Protein AF-A0A933FMC2-F1 (afdb_monomer_lite)

Secondary structure (DSSP, 8-state):
------------------------------PPP--GGG-EEEEEE-TTSSEEEEEEEEETTTEEEEEEEE---TTSPPB--EEEEEEETTEEEEEEEETTTTEEEEEEEEEETTEEEEEETT--EEEEEE--

pLDDT: mean 81.36, std 20.03, range [37.47, 98.44]

Radius of gyration: 33.2 Å; chains: 1; bounding box: 75×32×106 Å

Foldseek 3Di:
DYDDDDDDDDDDDPPPDDPPPPPPPPPPPPPQDAPCLLAAWKWKADPVGFMKIKGWDDDPSWKIWIWIWTDDDPDDDIWIWTWIWTDDPQWIWIWTAGPVVRDIWIWIWGDDPQWTFTATPVGDTMIMHHDD

Structure (mmCIF, N/CA/C/O backbone):
data_AF-A0A933FMC2-F1
#
_entry.id   AF-A0A933FMC2-F1
#
loop_
_atom_site.group_PDB
_atom_site.id
_atom_site.type_symbol
_atom_site.label_atom_id
_atom_site.label_alt_id
_atom_site.label_comp_id
_atom_site.label_asym_id
_atom_site.label_entity_id
_atom_site.label_seq_id
_atom_site.pdbx_PDB_ins_code
_atom_site.Cartn_x
_atom_site.Cartn_y
_atom_site.Cartn_z
_atom_site.occupancy
_atom_site.B_iso_or_equiv
_atom_site.auth_seq_id
_atom_site.auth_comp_id
_atom_site.auth_asym_id
_atom_site.auth_atom_id
_atom_site.pdbx_PDB_model_num
ATOM 1 N N . MET A 1 1 ? -59.097 15.853 85.497 1.00 37.47 1 MET A N 1
ATOM 2 C CA . MET A 1 1 ? -58.312 14.624 85.752 1.00 37.47 1 MET A CA 1
ATOM 3 C C . MET A 1 1 ? -57.160 14.615 84.749 1.00 37.47 1 MET A C 1
ATOM 5 O O . MET A 1 1 ? -57.473 14.801 83.588 1.00 37.47 1 MET A O 1
ATOM 9 N N . THR A 1 2 ? -55.858 14.478 85.010 1.00 37.88 2 THR A N 1
ATOM 10 C CA . THR A 1 2 ? -54.990 14.416 86.202 1.00 37.88 2 THR A CA 1
ATOM 11 C C . THR A 1 2 ? -53.536 14.438 85.660 1.00 37.88 2 THR A C 1
ATOM 13 O O . THR A 1 2 ? -53.296 13.745 84.681 1.00 37.88 2 THR A O 1
ATOM 16 N N . LYS A 1 3 ? -52.595 15.129 86.338 1.00 40.00 3 LYS A N 1
ATOM 17 C CA . LYS A 1 3 ? -51.108 14.943 86.345 1.00 40.00 3 LYS A CA 1
ATOM 18 C C . LYS A 1 3 ? -50.312 15.264 85.055 1.00 40.00 3 LYS A C 1
ATOM 20 O O . LYS A 1 3 ? -50.609 14.756 83.990 1.00 40.00 3 LYS A O 1
ATOM 25 N N . ALA A 1 4 ? -49.394 16.242 85.080 1.00 43.38 4 ALA A N 1
ATOM 26 C CA . ALA A 1 4 ? -48.035 16.268 85.672 1.00 43.38 4 ALA A CA 1
ATOM 27 C C . ALA A 1 4 ? -46.983 15.523 84.823 1.00 43.38 4 ALA A C 1
ATOM 29 O O . ALA A 1 4 ? -47.187 14.359 84.514 1.00 43.38 4 ALA A O 1
ATOM 30 N N . TYR A 1 5 ? -45.885 16.197 84.452 1.00 46.19 5 TYR A N 1
ATOM 31 C CA . TYR A 1 5 ? -44.490 15.919 84.855 1.00 46.19 5 TYR A CA 1
ATOM 32 C C . TYR A 1 5 ? -43.499 16.652 83.933 1.00 46.19 5 TYR A C 1
ATOM 34 O O . TYR A 1 5 ? -43.551 16.553 82.711 1.00 46.19 5 TYR A O 1
ATOM 42 N N . GLN A 1 6 ? -42.595 17.405 84.560 1.00 45.03 6 GLN A N 1
ATOM 43 C CA . GLN A 1 6 ? -41.361 17.902 83.961 1.00 45.03 6 GLN A CA 1
ATOM 44 C C . GLN A 1 6 ? -40.366 16.747 83.751 1.00 45.03 6 GLN A C 1
ATOM 46 O O . GLN A 1 6 ? -40.356 15.815 84.554 1.00 45.03 6 GLN A O 1
ATOM 51 N N . LEU A 1 7 ? -39.463 16.878 82.771 1.00 45.78 7 LEU A N 1
ATOM 52 C CA . LEU A 1 7 ? -38.007 17.032 82.966 1.00 45.78 7 LEU A CA 1
ATOM 53 C C . LEU A 1 7 ? -37.182 16.504 81.767 1.00 45.78 7 LEU A C 1
ATOM 55 O O . LEU A 1 7 ? -37.564 15.562 81.084 1.00 45.78 7 LEU A O 1
ATOM 59 N N . PHE A 1 8 ? -35.982 17.087 81.675 1.00 42.03 8 PHE A N 1
ATOM 60 C CA . PHE A 1 8 ? -34.714 16.574 81.139 1.00 42.03 8 PHE A CA 1
ATOM 61 C C . PHE A 1 8 ? -34.232 16.996 79.738 1.00 42.03 8 PHE A C 1
ATOM 63 O O . PHE A 1 8 ? -34.682 16.547 78.691 1.00 42.03 8 PHE A O 1
ATOM 70 N N . PHE A 1 9 ? -33.211 17.857 79.821 1.00 44.56 9 PHE A N 1
ATOM 71 C CA . PHE A 1 9 ? -32.051 18.052 78.957 1.00 44.56 9 PHE A CA 1
ATOM 72 C C . PHE A 1 9 ? -31.621 16.833 78.132 1.00 44.56 9 PHE A C 1
ATOM 74 O O . PHE A 1 9 ? -31.543 15.719 78.642 1.00 44.56 9 PHE A O 1
ATOM 81 N N . GLY A 1 10 ? -31.162 17.102 76.910 1.00 37.75 10 GLY A N 1
ATOM 82 C CA . GLY A 1 10 ? -30.391 16.144 76.126 1.00 37.75 10 GLY A CA 1
ATOM 83 C C . GLY A 1 10 ? -30.072 16.662 74.732 1.00 37.75 10 GLY A C 1
ATOM 84 O O . GLY A 1 10 ? -30.702 16.259 73.762 1.00 37.75 10 GLY A O 1
ATOM 85 N N . SER A 1 11 ? -29.097 17.566 74.627 1.00 52.09 11 SER A N 1
ATOM 86 C CA . SER A 1 11 ? -28.467 17.914 73.353 1.00 52.09 11 SER A CA 1
ATOM 87 C C . SER A 1 11 ? -27.828 16.665 72.745 1.00 52.09 11 SER A C 1
ATOM 89 O O . SER A 1 11 ? -26.784 16.222 73.216 1.00 52.09 11 SER A O 1
ATOM 91 N N . ILE A 1 12 ? -28.424 16.108 71.692 1.00 50.03 12 ILE A N 1
ATOM 92 C CA . ILE A 1 12 ? -27.751 15.155 70.806 1.00 50.03 12 ILE A CA 1
ATOM 93 C C . ILE A 1 12 ? -27.871 15.697 69.387 1.00 50.03 12 ILE A C 1
ATOM 95 O O . ILE A 1 12 ? -28.898 15.604 68.719 1.00 50.03 12 ILE A O 1
ATOM 99 N N . LEU A 1 13 ? -26.777 16.327 68.975 1.00 42.78 13 LEU A N 1
ATOM 100 C CA . LEU A 1 13 ? -26.480 16.757 67.623 1.00 42.78 13 LEU A CA 1
ATOM 101 C C . LEU A 1 13 ? -26.389 15.507 66.732 1.00 42.78 13 LEU A C 1
ATOM 103 O O . LEU A 1 13 ? -25.390 14.791 66.761 1.00 42.78 13 LEU A O 1
ATOM 107 N N . VAL A 1 14 ? -27.433 15.221 65.955 1.00 47.56 14 VAL A N 1
ATOM 108 C CA . VAL A 1 14 ? -27.407 14.149 64.952 1.00 47.56 14 VAL A CA 1
ATOM 109 C C . VAL A 1 14 ? -26.787 14.710 63.671 1.00 47.56 14 VAL A C 1
ATOM 111 O O . VAL A 1 14 ? -27.477 15.250 62.811 1.00 47.56 14 VAL A O 1
ATOM 114 N N . ILE A 1 15 ? -25.461 14.608 63.555 1.00 55.66 15 ILE A N 1
ATOM 115 C CA . ILE A 1 15 ? -24.748 14.779 62.282 1.00 55.66 15 ILE A CA 1
ATOM 116 C C . ILE A 1 15 ? -24.977 13.495 61.476 1.00 55.66 15 ILE A C 1
ATOM 118 O O . ILE A 1 15 ? -24.234 12.525 61.595 1.00 55.66 15 ILE A O 1
ATOM 122 N N . LEU A 1 16 ? -26.051 13.465 60.688 1.00 47.44 16 LEU A N 1
ATOM 123 C CA . LEU A 1 16 ? -26.263 12.446 59.661 1.00 47.44 16 LEU A CA 1
ATOM 124 C C . LEU A 1 16 ? -25.551 12.914 58.390 1.00 47.44 16 LEU A C 1
ATOM 126 O O . LEU A 1 16 ? -26.025 13.790 57.669 1.00 47.44 16 LEU A O 1
ATOM 130 N N . CYS A 1 17 ? -24.360 12.356 58.179 1.00 46.34 17 CYS A N 1
ATOM 131 C CA . CYS A 1 17 ? -23.504 12.577 57.025 1.00 46.34 17 CYS A CA 1
ATOM 132 C C . CYS A 1 17 ? -24.280 12.407 55.710 1.00 46.34 17 CYS A C 1
ATOM 134 O O . CYS A 1 17 ? -24.791 11.324 55.416 1.00 46.34 17 CYS A O 1
ATOM 136 N N . LEU A 1 18 ? -24.311 13.469 54.898 1.00 46.75 18 LEU A N 1
ATOM 137 C CA . LEU A 1 18 ? -24.662 13.395 53.485 1.00 46.75 18 LEU A CA 1
ATOM 138 C C . LEU A 1 18 ? -23.688 12.430 52.801 1.00 46.75 18 LEU A C 1
ATOM 140 O O . LEU A 1 18 ? -22.519 12.751 52.597 1.00 46.75 18 LEU A O 1
ATOM 144 N N . SER A 1 19 ? -24.161 11.236 52.463 1.00 48.34 19 SER A N 1
ATOM 145 C CA . SER A 1 19 ? -23.445 10.306 51.597 1.00 48.34 19 SER A CA 1
ATOM 146 C C . SER A 1 19 ? -23.611 10.782 50.156 1.00 48.34 19 SER A C 1
ATOM 148 O O . SER A 1 19 ? -24.475 10.325 49.414 1.00 48.34 19 SER A O 1
ATOM 150 N N . THR A 1 20 ? -22.785 11.745 49.751 1.00 59.56 20 THR A N 1
ATOM 151 C CA . THR A 1 20 ? -22.559 12.024 48.336 1.00 59.56 20 THR A CA 1
ATOM 152 C C . THR A 1 20 ? -21.867 10.807 47.739 1.00 59.56 20 THR A C 1
ATOM 154 O O . THR A 1 20 ? -20.663 10.608 47.886 1.00 59.56 20 THR A O 1
ATOM 157 N N . SER A 1 21 ? -22.645 9.935 47.101 1.00 57.72 21 SER A N 1
ATOM 158 C CA . SER A 1 21 ? -22.093 8.877 46.265 1.00 57.72 21 SER A CA 1
ATOM 159 C C . SER A 1 21 ? -21.191 9.537 45.217 1.00 57.72 21 SER A C 1
ATOM 161 O O . SER A 1 21 ? -21.674 10.405 44.481 1.00 57.72 21 SER A O 1
ATOM 163 N N . PRO A 1 22 ? -19.898 9.189 45.123 1.00 55.53 22 PRO A N 1
ATOM 164 C CA . PRO A 1 22 ? -19.107 9.627 43.993 1.00 55.53 22 PRO A CA 1
ATOM 165 C C . PRO A 1 22 ? -19.696 8.942 42.761 1.00 55.53 22 PRO A C 1
ATOM 167 O O . PRO A 1 22 ? -19.618 7.724 42.613 1.00 55.53 22 PRO A O 1
ATOM 170 N N . LEU A 1 23 ? -20.328 9.728 41.889 1.00 54.81 23 LEU A N 1
ATOM 171 C CA . LEU A 1 23 ? -20.563 9.347 40.503 1.00 54.81 23 LEU A CA 1
ATOM 172 C C . LEU A 1 23 ? -19.184 9.098 39.889 1.00 54.81 23 LEU A C 1
ATOM 174 O O . LEU A 1 23 ? -18.529 10.014 39.395 1.00 54.81 23 LEU A O 1
ATOM 178 N N . SER A 1 24 ? -18.709 7.859 39.983 1.00 55.31 24 SER A N 1
ATOM 179 C CA . SER A 1 24 ? -17.600 7.380 39.180 1.00 55.31 24 SER A CA 1
ATOM 180 C C . SER A 1 24 ? -18.052 7.455 37.728 1.00 55.31 24 SER A C 1
ATOM 182 O O . SER A 1 24 ? -18.706 6.551 37.217 1.00 55.31 24 SER A O 1
ATOM 184 N N . LEU A 1 25 ? -17.717 8.566 37.074 1.00 54.25 25 LEU A N 1
ATOM 185 C CA . LEU A 1 25 ? -17.612 8.656 35.628 1.00 54.25 25 LEU A CA 1
ATOM 186 C C . LEU A 1 25 ? -16.576 7.613 35.206 1.00 54.25 25 LEU A C 1
ATOM 188 O O . LEU A 1 25 ? -15.379 7.888 35.137 1.00 54.25 25 LEU A O 1
ATOM 192 N N . ALA A 1 26 ? -17.036 6.387 34.965 1.00 59.78 26 ALA A N 1
ATOM 193 C CA . ALA A 1 26 ? -16.347 5.475 34.079 1.00 59.78 26 ALA A CA 1
ATOM 194 C C . ALA A 1 26 ? -16.318 6.187 32.725 1.00 59.78 26 ALA A C 1
ATOM 196 O O . ALA A 1 26 ? -17.285 6.164 31.971 1.00 59.78 26 ALA A O 1
ATOM 197 N N . GLN A 1 27 ? -15.247 6.942 32.487 1.00 53.69 27 GLN A N 1
ATOM 198 C CA . GLN A 1 27 ? -14.971 7.544 31.201 1.00 53.69 27 GLN A CA 1
ATOM 199 C C . GLN A 1 27 ? -14.875 6.380 30.223 1.00 53.69 27 GLN A C 1
ATOM 201 O O . GLN A 1 27 ? -13.910 5.615 30.254 1.00 53.69 27 GLN A O 1
ATOM 206 N N . GLU A 1 28 ? -15.928 6.203 29.431 1.00 53.94 28 GLU A N 1
ATOM 207 C CA . GLU A 1 28 ? -16.015 5.230 28.357 1.00 53.94 28 GLU A CA 1
ATOM 208 C C . GLU A 1 28 ? -14.864 5.559 27.403 1.00 53.94 28 GLU A C 1
ATOM 210 O O . GLU A 1 28 ? -14.936 6.477 26.583 1.00 53.94 28 GLU A O 1
ATOM 215 N N . ARG A 1 29 ? -13.709 4.911 27.610 1.00 54.62 29 ARG A N 1
ATOM 216 C CA . ARG A 1 29 ? -12.586 4.973 26.681 1.00 54.62 29 ARG A CA 1
ATOM 217 C C . ARG A 1 29 ? -13.139 4.399 25.390 1.00 54.62 29 ARG A C 1
ATOM 219 O O . ARG A 1 29 ? -13.268 3.183 25.281 1.00 54.62 29 ARG A O 1
ATOM 226 N N . SER A 1 30 ? -13.502 5.280 24.456 1.00 61.50 30 SER A N 1
ATOM 227 C CA . SER A 1 30 ? -13.804 4.901 23.080 1.00 61.50 30 SER A CA 1
ATOM 228 C C . SER A 1 30 ? -12.723 3.924 22.656 1.00 61.50 30 SER A C 1
ATOM 230 O O . SER A 1 30 ? -11.539 4.270 22.724 1.00 61.50 30 SER A O 1
ATOM 232 N N . ALA A 1 31 ? -13.119 2.699 22.309 1.00 69.06 31 ALA A N 1
ATOM 233 C CA . ALA A 1 31 ? -12.184 1.701 21.826 1.00 69.06 31 ALA A CA 1
ATOM 234 C C . ALA A 1 31 ? -11.346 2.350 20.720 1.00 69.06 31 ALA A C 1
ATOM 236 O O . ALA A 1 31 ? -11.890 2.982 19.809 1.00 69.06 31 ALA A O 1
ATOM 237 N N . GLU A 1 32 ? -10.025 2.290 20.857 1.00 72.00 32 GLU A N 1
ATOM 238 C CA . GLU A 1 32 ? -9.151 2.809 19.815 1.00 72.00 32 GLU A CA 1
ATOM 239 C C . GLU A 1 32 ? -9.395 1.999 18.536 1.00 72.00 32 GLU A C 1
ATOM 241 O O . GLU A 1 32 ? -9.556 0.778 18.618 1.00 72.00 32 GLU A O 1
ATOM 246 N N . PRO A 1 33 ? -9.474 2.650 17.364 1.00 81.38 33 PRO A N 1
ATOM 247 C CA . PRO A 1 33 ? -9.764 1.946 16.125 1.00 81.38 33 PRO A CA 1
ATOM 248 C C . PRO A 1 33 ? -8.647 0.945 15.807 1.00 81.38 33 PRO A C 1
ATOM 250 O O . PRO A 1 33 ? -7.471 1.307 15.772 1.00 81.38 33 PRO A O 1
ATOM 253 N N . ASP A 1 34 ? -9.027 -0.311 15.563 1.00 88.44 34 ASP A N 1
ATOM 254 C CA . ASP A 1 34 ? -8.105 -1.370 15.158 1.00 88.44 34 ASP A CA 1
ATOM 255 C C . ASP A 1 34 ? -7.966 -1.409 13.629 1.00 88.44 34 ASP A C 1
ATOM 257 O O . ASP A 1 34 ? -8.900 -1.757 12.902 1.00 88.44 34 ASP A O 1
ATOM 261 N N . TYR A 1 35 ? -6.774 -1.061 13.144 1.00 94.00 35 TYR A N 1
ATOM 262 C CA . TYR A 1 35 ? -6.418 -1.107 11.725 1.00 94.00 35 TYR A CA 1
ATOM 263 C C . TYR A 1 35 ? -5.548 -2.317 11.350 1.00 94.00 35 TYR A C 1
ATOM 265 O O . TYR A 1 35 ? -4.992 -2.374 10.250 1.00 94.00 35 TYR A O 1
ATOM 273 N N . SER A 1 36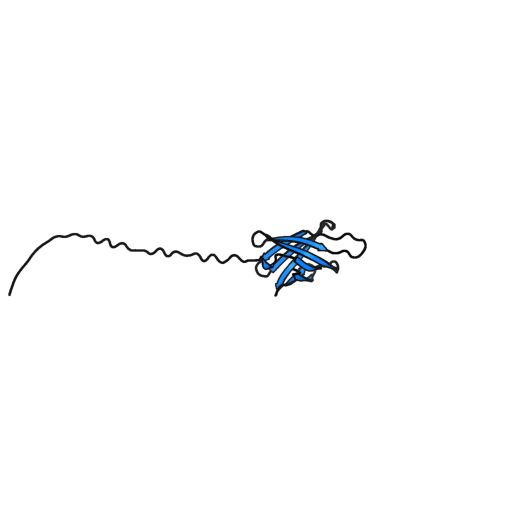 ? -5.455 -3.323 12.227 1.00 92.38 36 SER A N 1
ATOM 274 C CA . SER A 1 36 ? -4.702 -4.562 11.989 1.00 92.38 36 SER A CA 1
ATOM 275 C C . SER A 1 36 ? -5.178 -5.339 10.757 1.00 92.38 36 SER A C 1
ATOM 277 O O . SER A 1 36 ? -4.411 -6.115 10.183 1.00 92.38 36 SER A O 1
ATOM 279 N N . TRP A 1 37 ? -6.399 -5.084 10.273 1.00 93.31 37 TRP A N 1
ATOM 280 C CA . TRP A 1 37 ? -6.918 -5.638 9.020 1.00 93.31 37 TRP A CA 1
ATOM 281 C C . TRP A 1 37 ? -6.050 -5.293 7.800 1.00 93.31 37 TRP A C 1
ATOM 283 O O . TRP A 1 37 ? -6.043 -6.058 6.829 1.00 93.31 37 TRP A O 1
ATOM 293 N N . LEU A 1 38 ? -5.277 -4.202 7.846 1.00 96.00 38 LEU A N 1
ATOM 294 C CA . LEU A 1 38 ? -4.350 -3.833 6.776 1.00 96.00 38 LEU A CA 1
ATOM 295 C C . LEU A 1 38 ? -3.057 -4.668 6.801 1.00 96.00 38 LEU A C 1
ATOM 297 O O . LEU A 1 38 ? -2.395 -4.806 5.771 1.00 96.00 38 LEU A O 1
ATOM 301 N N . ASN A 1 39 ? -2.711 -5.273 7.940 1.00 96.19 39 ASN A N 1
ATOM 302 C CA . ASN A 1 39 ? -1.494 -6.069 8.079 1.00 96.19 39 ASN A CA 1
ATOM 303 C C . ASN A 1 39 ? -1.516 -7.275 7.143 1.00 96.19 39 ASN A C 1
ATOM 305 O O . ASN A 1 39 ? -2.522 -7.984 7.038 1.00 96.19 39 ASN A O 1
ATOM 309 N N . GLY A 1 40 ? -0.378 -7.542 6.505 1.00 96.62 40 GLY A N 1
ATOM 310 C CA . GLY A 1 40 ? -0.183 -8.719 5.664 1.00 96.62 40 GLY A CA 1
ATOM 311 C C . GLY A 1 40 ? 0.236 -8.370 4.246 1.00 96.62 40 GLY A C 1
ATOM 312 O O . GLY A 1 40 ? 0.799 -7.302 3.987 1.00 96.62 40 GLY A O 1
ATOM 313 N N . ARG A 1 41 ? 0.019 -9.314 3.330 1.00 97.69 41 ARG A N 1
ATOM 314 C CA . ARG A 1 41 ? 0.440 -9.184 1.936 1.00 97.69 41 ARG A CA 1
ATOM 315 C C . ARG A 1 41 ? -0.706 -8.742 1.046 1.00 97.69 41 ARG A C 1
ATOM 317 O O . ARG A 1 41 ? -1.825 -9.234 1.160 1.00 97.69 41 ARG A O 1
ATOM 324 N N . TRP A 1 42 ? -0.380 -7.869 0.108 1.00 97.69 42 TRP A N 1
ATOM 325 C CA . TRP A 1 42 ? -1.292 -7.296 -0.865 1.00 97.69 42 TRP A CA 1
ATOM 326 C C . TRP A 1 42 ? -0.674 -7.349 -2.258 1.00 97.69 42 TRP A C 1
ATOM 328 O O . TRP A 1 42 ? 0.544 -7.262 -2.403 1.00 97.69 42 TRP A O 1
ATOM 338 N N . SER A 1 43 ? -1.495 -7.467 -3.296 1.00 96.44 43 SER A N 1
ATOM 339 C CA . SER A 1 43 ? -1.025 -7.470 -4.677 1.00 96.44 43 SER A CA 1
ATOM 340 C C . SER A 1 43 ? -1.990 -6.770 -5.618 1.00 96.44 43 SER A C 1
ATOM 342 O O . SER A 1 43 ? -3.197 -6.771 -5.397 1.00 96.44 43 SER A O 1
ATOM 344 N N . GLY A 1 44 ? -1.450 -6.160 -6.668 1.00 95.06 44 GLY A N 1
ATOM 345 C CA . GLY A 1 44 ? -2.230 -5.501 -7.708 1.00 95.06 44 GLY A CA 1
ATOM 346 C C . GLY A 1 44 ? -1.344 -4.758 -8.706 1.00 95.06 44 GLY A C 1
ATOM 347 O O . GLY A 1 44 ? -0.121 -4.704 -8.529 1.00 95.06 44 GLY A O 1
ATOM 348 N N . PRO A 1 45 ? -1.938 -4.186 -9.760 1.00 93.56 45 PRO A N 1
ATOM 349 C CA . PRO A 1 45 ? -1.189 -3.507 -10.804 1.00 93.56 45 PRO A CA 1
ATOM 350 C C . PRO A 1 45 ? -0.699 -2.129 -10.345 1.00 93.56 45 PRO A C 1
ATOM 352 O O . PRO A 1 45 ? -1.364 -1.429 -9.576 1.00 93.56 45 PRO A O 1
ATOM 355 N N . VAL A 1 46 ? 0.457 -1.712 -10.858 1.00 90.62 46 VAL A N 1
ATOM 356 C CA . VAL A 1 46 ? 1.020 -0.364 -10.668 1.00 90.62 46 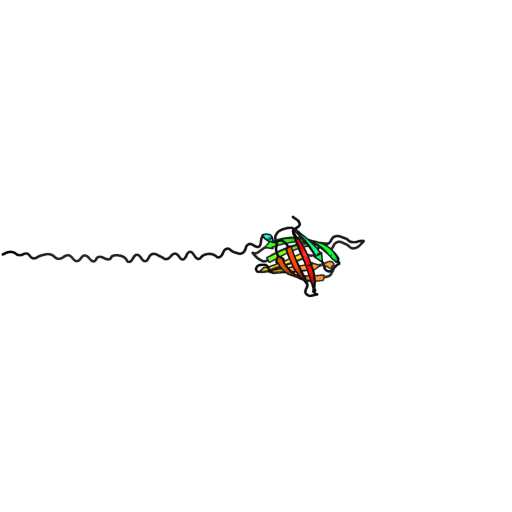VAL A CA 1
ATOM 357 C C . VAL A 1 46 ? 1.135 0.377 -12.010 1.00 90.62 46 VAL A C 1
ATOM 359 O O . VAL A 1 46 ? 1.102 -0.272 -13.056 1.00 90.62 46 VAL A O 1
ATOM 362 N N . PRO A 1 47 ? 1.329 1.715 -12.037 1.00 86.50 47 PRO A N 1
ATOM 363 C CA . PRO A 1 47 ? 1.379 2.494 -13.281 1.00 86.50 47 PRO A CA 1
ATOM 364 C C . PRO A 1 47 ? 2.400 2.019 -14.326 1.00 86.50 47 PRO A C 1
ATOM 366 O O . PRO A 1 47 ? 2.238 2.299 -15.507 1.00 86.50 47 PRO A O 1
ATOM 369 N N . ALA A 1 48 ? 3.449 1.306 -13.907 1.00 78.00 48 ALA A N 1
ATOM 370 C CA . ALA A 1 48 ? 4.445 0.726 -14.809 1.00 78.00 48 ALA A CA 1
ATOM 371 C C . ALA A 1 48 ? 3.928 -0.489 -15.614 1.00 78.00 48 ALA A C 1
ATOM 373 O O . ALA A 1 48 ? 4.643 -0.988 -16.477 1.00 78.00 48 ALA A O 1
ATOM 374 N N . GLY A 1 49 ? 2.705 -0.965 -15.350 1.00 72.69 49 GLY A N 1
ATOM 375 C CA . GLY A 1 49 ? 2.064 -2.076 -16.062 1.00 72.69 49 GLY A CA 1
ATOM 376 C C . GLY A 1 49 ? 2.368 -3.469 -15.501 1.00 72.69 49 GLY A C 1
ATOM 377 O O . GLY A 1 49 ? 1.808 -4.450 -15.986 1.00 72.69 49 GLY A O 1
ATOM 378 N N . ASP A 1 50 ? 3.217 -3.564 -14.477 1.00 85.50 50 ASP A N 1
ATOM 379 C CA . ASP A 1 50 ? 3.507 -4.804 -13.755 1.00 85.50 50 ASP A CA 1
ATOM 380 C C . ASP A 1 50 ? 2.665 -4.920 -12.471 1.00 85.50 50 ASP A C 1
ATOM 382 O O . ASP A 1 50 ? 2.120 -3.935 -11.964 1.00 85.50 50 ASP A O 1
ATOM 386 N N . ASN A 1 51 ? 2.576 -6.136 -11.924 1.00 90.75 51 ASN A N 1
ATOM 387 C CA . ASN A 1 51 ? 1.985 -6.375 -10.608 1.00 90.75 51 ASN A CA 1
ATOM 388 C C . ASN A 1 51 ? 3.037 -6.210 -9.509 1.00 90.75 51 ASN A C 1
ATOM 390 O O . ASN A 1 51 ? 4.137 -6.763 -9.594 1.00 90.75 51 ASN A O 1
ATOM 394 N N . ILE A 1 52 ? 2.665 -5.494 -8.450 1.00 93.19 52 ILE A N 1
ATOM 395 C CA . ILE A 1 52 ? 3.428 -5.437 -7.206 1.00 93.19 52 ILE A CA 1
ATOM 396 C C . ILE A 1 52 ? 2.902 -6.490 -6.232 1.00 93.19 52 ILE A C 1
ATOM 398 O O . ILE A 1 52 ? 1.701 -6.763 -6.180 1.00 93.19 52 ILE A O 1
ATOM 402 N N . GLN A 1 53 ? 3.795 -7.061 -5.435 1.00 95.38 53 GLN A N 1
ATOM 403 C CA . GLN A 1 53 ? 3.456 -7.674 -4.157 1.00 95.38 53 GLN A CA 1
ATOM 404 C C . GLN A 1 53 ? 4.008 -6.785 -3.054 1.00 95.38 53 GLN A C 1
ATOM 406 O O . GLN A 1 53 ? 5.176 -6.413 -3.091 1.00 95.38 53 GLN A O 1
ATOM 411 N N . MET A 1 54 ? 3.181 -6.422 -2.085 1.00 96.25 54 MET A N 1
ATOM 412 C CA . MET A 1 54 ? 3.582 -5.573 -0.974 1.00 96.25 54 MET A CA 1
ATOM 413 C C . MET A 1 54 ? 3.211 -6.197 0.358 1.00 96.25 54 MET A C 1
ATOM 415 O O . MET A 1 54 ? 2.140 -6.776 0.500 1.00 96.25 54 MET A O 1
ATOM 419 N N . ARG A 1 55 ? 4.092 -6.060 1.344 1.00 97.69 55 ARG A N 1
ATOM 420 C CA . ARG A 1 55 ? 3.812 -6.379 2.742 1.00 97.69 55 ARG A CA 1
ATOM 421 C C . ARG A 1 55 ? 3.619 -5.074 3.498 1.00 97.69 55 ARG A C 1
ATOM 423 O O . ARG A 1 55 ? 4.514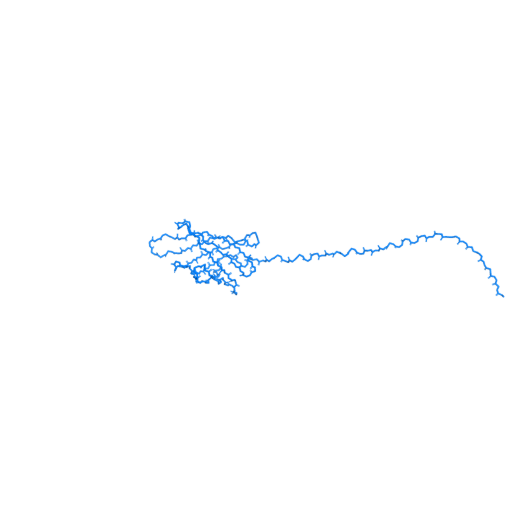 -4.233 3.459 1.00 97.69 55 ARG A O 1
ATOM 430 N N . LEU A 1 56 ? 2.472 -4.927 4.155 1.00 97.94 56 LEU A N 1
ATOM 431 C CA . LEU A 1 56 ? 2.107 -3.746 4.935 1.00 97.94 56 LEU A CA 1
ATOM 432 C C . LEU A 1 56 ? 2.019 -4.085 6.422 1.00 97.94 56 LEU A C 1
ATOM 434 O O .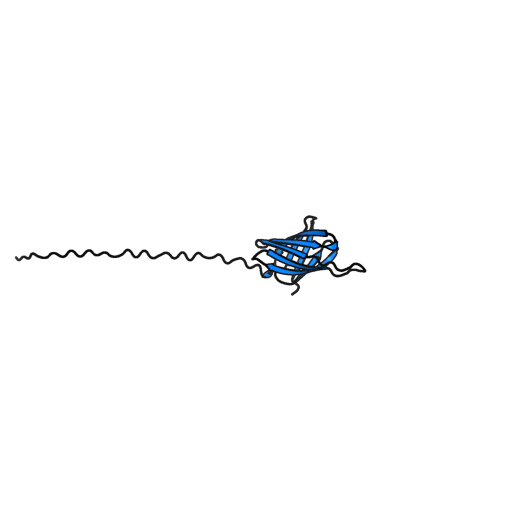 LEU A 1 56 ? 1.609 -5.191 6.793 1.00 97.94 56 LEU A O 1
ATOM 438 N N . GLU A 1 57 ? 2.384 -3.109 7.247 1.00 97.56 57 GLU A N 1
ATOM 439 C CA . GLU A 1 57 ? 2.330 -3.178 8.698 1.00 97.56 57 GLU A CA 1
ATOM 440 C C . GLU A 1 57 ? 1.820 -1.869 9.324 1.00 97.56 57 GLU A C 1
ATOM 442 O O . GLU A 1 57 ? 2.307 -0.771 9.057 1.00 97.56 57 GLU A O 1
ATOM 447 N N . VAL A 1 58 ? 0.831 -2.094 10.179 1.00 96.38 58 VAL A N 1
ATOM 448 C CA . VAL A 1 58 ? 0.193 -1.343 11.258 1.00 96.38 58 VAL A CA 1
ATOM 449 C C . VAL A 1 58 ? 1.080 -0.799 12.376 1.00 96.38 58 VAL A C 1
ATOM 451 O O . VAL A 1 58 ? 1.076 -1.423 13.434 1.00 96.38 58 VAL A O 1
ATOM 454 N N . SER A 1 59 ? 1.836 0.290 12.228 1.00 89.38 59 SER A N 1
ATOM 455 C CA . SER A 1 59 ? 2.595 0.871 13.354 1.00 89.38 59 SER A CA 1
ATOM 456 C C . SER A 1 59 ? 1.891 2.083 13.966 1.00 89.38 59 SER A C 1
ATOM 458 O O . SER A 1 59 ? 1.097 2.748 13.309 1.00 89.38 59 SER A O 1
ATOM 460 N N . ASN A 1 60 ? 2.175 2.392 15.237 1.00 83.75 60 ASN A N 1
ATOM 461 C CA . ASN A 1 60 ? 1.703 3.614 15.911 1.00 83.75 60 ASN A CA 1
ATOM 462 C C . ASN A 1 60 ? 0.210 3.923 15.678 1.00 83.75 60 ASN A C 1
ATOM 464 O O . ASN A 1 60 ? -0.172 5.056 15.404 1.00 83.75 60 ASN A O 1
ATOM 468 N N . LYS A 1 61 ? -0.636 2.891 15.797 1.00 83.19 61 LYS A N 1
ATOM 469 C CA . LYS A 1 61 ? -2.095 2.896 15.578 1.00 83.19 61 LYS A CA 1
ATOM 470 C C . LYS A 1 61 ? -2.523 3.133 14.130 1.00 83.19 61 LYS A C 1
ATOM 472 O O . LYS A 1 61 ? -3.312 2.343 13.638 1.00 83.19 61 LYS A O 1
ATOM 477 N N . ASN A 1 62 ? -2.038 4.165 13.445 1.00 93.88 62 ASN A N 1
ATOM 478 C CA . ASN A 1 62 ? -2.517 4.546 12.111 1.00 93.88 62 ASN A CA 1
ATOM 479 C C . ASN A 1 62 ? -1.411 4.795 11.076 1.00 93.88 62 ASN A C 1
ATOM 481 O O . ASN A 1 62 ? -1.728 5.202 9.958 1.00 93.88 62 ASN A O 1
ATOM 485 N N . GLU A 1 63 ? -0.145 4.577 11.423 1.00 96.69 63 GLU A N 1
ATOM 486 C CA . GLU A 1 63 ? 0.982 4.727 10.505 1.00 96.69 63 GLU A CA 1
ATOM 487 C C . GLU A 1 63 ? 1.262 3.412 9.789 1.00 96.69 63 GLU A C 1
ATOM 489 O O . GLU A 1 63 ? 1.294 2.343 10.391 1.00 96.69 63 GLU A O 1
ATOM 494 N N . ILE A 1 64 ? 1.504 3.487 8.487 1.00 97.81 64 ILE A N 1
ATOM 495 C CA . ILE A 1 64 ? 1.792 2.308 7.679 1.00 97.81 64 ILE A CA 1
ATOM 496 C C . ILE A 1 64 ? 3.268 2.306 7.344 1.00 97.81 64 ILE A C 1
ATOM 498 O O . ILE A 1 64 ? 3.803 3.297 6.843 1.00 97.81 64 ILE A O 1
ATOM 502 N N . THR A 1 65 ? 3.895 1.154 7.522 1.00 97.81 65 THR A N 1
ATOM 503 C CA . THR A 1 65 ? 5.195 0.847 6.932 1.00 97.81 65 THR A CA 1
ATOM 504 C C . THR A 1 65 ? 5.082 -0.398 6.065 1.00 97.81 65 THR A C 1
ATOM 506 O O . THR A 1 65 ? 4.164 -1.206 6.211 1.00 97.81 65 THR A O 1
ATOM 509 N N . GLY A 1 66 ? 5.980 -0.550 5.100 1.00 97.00 66 GLY A N 1
ATOM 510 C CA . GLY A 1 66 ? 5.938 -1.707 4.227 1.00 97.00 66 GLY A CA 1
ATOM 511 C C . GLY A 1 66 ? 7.047 -1.758 3.196 1.00 97.00 66 GLY A C 1
ATOM 512 O O . GLY A 1 66 ? 7.843 -0.832 3.023 1.00 97.00 66 GLY A O 1
ATOM 513 N N . GLN A 1 67 ? 7.076 -2.878 2.486 1.00 96.62 67 GLN A N 1
ATOM 514 C CA . GLN A 1 67 ? 8.000 -3.126 1.386 1.00 96.62 67 GLN A CA 1
ATOM 515 C C . GLN A 1 67 ? 7.240 -3.729 0.216 1.00 96.62 67 GLN A C 1
ATOM 517 O O . GLN A 1 67 ? 6.358 -4.566 0.409 1.00 96.62 67 GLN A O 1
ATOM 522 N N . GLY A 1 68 ? 7.592 -3.298 -0.991 1.00 94.19 68 GLY A N 1
ATOM 523 C CA . GLY A 1 68 ? 7.068 -3.843 -2.230 1.00 94.19 68 GLY A CA 1
ATOM 524 C C . GLY A 1 68 ? 8.126 -4.587 -3.034 1.00 94.19 68 GLY A C 1
ATOM 525 O O . GLY A 1 68 ? 9.318 -4.301 -2.946 1.00 94.19 68 GLY A O 1
ATOM 526 N N . GLU A 1 69 ? 7.669 -5.494 -3.882 1.00 92.12 69 GLU A N 1
ATOM 527 C CA . GLU A 1 69 ? 8.454 -6.159 -4.908 1.00 92.12 69 GLU A CA 1
ATOM 528 C C . GLU A 1 69 ? 7.648 -6.195 -6.205 1.00 92.12 69 GLU A C 1
ATOM 530 O O . GLU A 1 69 ? 6.513 -6.670 -6.242 1.00 92.12 69 GLU A O 1
ATOM 535 N N . ILE A 1 70 ? 8.235 -5.664 -7.274 1.00 89.12 70 ILE A N 1
ATOM 536 C CA . ILE A 1 70 ? 7.684 -5.751 -8.623 1.00 89.12 70 ILE A CA 1
ATOM 537 C C . ILE A 1 70 ? 8.507 -6.781 -9.384 1.00 89.12 70 ILE A C 1
ATOM 539 O O . ILE A 1 70 ? 9.724 -6.624 -9.554 1.00 89.12 70 ILE A O 1
ATOM 543 N N . GLY A 1 71 ? 7.825 -7.843 -9.815 1.00 73.94 71 GLY A N 1
ATOM 544 C CA . GLY A 1 71 ? 8.408 -8.920 -10.605 1.00 73.94 71 GLY A CA 1
ATOM 545 C C . GLY A 1 71 ? 8.981 -8.423 -11.936 1.00 73.94 71 GLY A C 1
ATOM 546 O O . GLY A 1 71 ? 8.601 -7.384 -12.465 1.00 73.94 71 GLY A O 1
ATOM 547 N N . ARG A 1 72 ? 9.937 -9.172 -12.484 1.00 70.31 72 ARG A N 1
ATOM 548 C CA . ARG A 1 72 ? 10.675 -8.809 -13.699 1.00 70.31 72 ARG 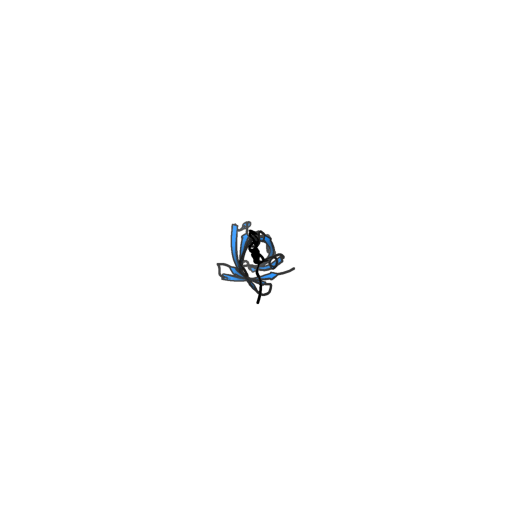A CA 1
ATOM 549 C C . ARG A 1 72 ? 9.856 -9.088 -14.967 1.00 70.31 72 ARG A C 1
ATOM 551 O O . ARG A 1 72 ? 9.444 -10.225 -15.175 1.00 70.31 72 ARG A O 1
ATOM 558 N N . ARG A 1 73 ? 9.788 -8.130 -15.900 1.00 55.03 73 ARG A N 1
ATOM 559 C CA . ARG A 1 73 ? 9.652 -8.413 -17.344 1.00 55.03 73 ARG A CA 1
ATOM 560 C C . ARG A 1 73 ? 10.988 -8.144 -18.054 1.00 55.03 73 ARG A C 1
ATOM 562 O O . ARG A 1 73 ? 11.482 -7.021 -18.080 1.00 55.03 73 ARG A O 1
ATOM 569 N N . GLY A 1 74 ? 11.606 -9.178 -18.632 1.00 57.84 74 GLY A N 1
ATOM 570 C CA . GLY A 1 74 ? 12.807 -9.041 -19.476 1.00 57.84 74 GLY A CA 1
ATOM 571 C C . GLY A 1 74 ? 14.132 -8.841 -18.720 1.00 57.84 74 GLY A C 1
ATOM 572 O O . GLY A 1 74 ? 14.379 -9.508 -17.724 1.00 57.84 74 GLY A O 1
ATOM 573 N N . LYS A 1 75 ? 15.031 -7.974 -19.225 1.00 48.94 75 LYS A N 1
ATOM 574 C CA . LYS A 1 75 ? 16.410 -7.788 -18.708 1.00 48.94 75 LYS A CA 1
ATOM 575 C C . LYS A 1 75 ? 16.554 -6.755 -17.576 1.00 48.94 75 LYS A C 1
ATOM 577 O O . LYS A 1 75 ? 17.615 -6.712 -16.955 1.00 48.94 75 LYS A O 1
ATOM 582 N N . LEU A 1 76 ? 15.525 -5.977 -17.248 1.00 57.41 76 LEU A N 1
ATOM 583 C CA . LEU A 1 76 ? 15.592 -4.964 -16.184 1.00 57.41 76 LEU A CA 1
ATOM 584 C C . LEU A 1 76 ? 15.623 -5.608 -14.794 1.00 57.41 76 LEU A C 1
ATOM 586 O O . LEU A 1 76 ? 15.160 -6.728 -14.624 1.00 57.41 76 LEU A O 1
ATOM 590 N N . ALA A 1 77 ? 16.207 -4.950 -13.799 1.00 61.81 77 ALA A N 1
ATOM 591 C CA . ALA A 1 77 ? 16.253 -5.492 -12.444 1.00 61.81 77 ALA A CA 1
ATOM 592 C C . ALA A 1 77 ? 14.956 -5.175 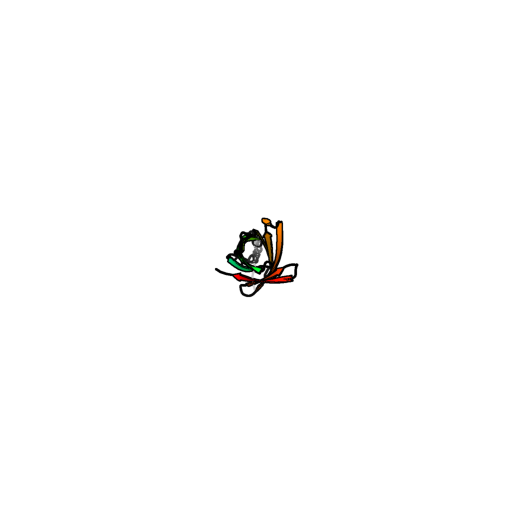-11.680 1.00 61.81 77 ALA A C 1
ATOM 594 O O . ALA A 1 77 ? 14.409 -4.085 -11.839 1.00 61.81 77 ALA A O 1
ATOM 595 N N . ALA A 1 78 ? 14.498 -6.116 -10.845 1.00 76.56 78 ALA A N 1
ATOM 596 C CA . ALA A 1 78 ? 13.291 -5.971 -10.030 1.00 76.56 78 ALA A CA 1
ATOM 597 C C . ALA A 1 78 ? 13.307 -4.659 -9.227 1.00 76.56 78 ALA A C 1
ATOM 599 O O . ALA A 1 78 ? 14.349 -4.258 -8.692 1.00 76.56 78 ALA A O 1
ATOM 600 N N . ALA A 1 79 ? 12.156 -3.990 -9.158 1.00 86.12 79 ALA A N 1
ATOM 601 C CA . ALA A 1 79 ? 11.984 -2.795 -8.346 1.00 86.12 79 ALA A CA 1
ATOM 602 C C . ALA A 1 79 ? 11.488 -3.193 -6.955 1.00 86.12 79 ALA A C 1
ATOM 604 O O . ALA A 1 79 ? 10.579 -4.011 -6.821 1.00 86.12 79 ALA A O 1
ATOM 605 N N . ARG A 1 80 ? 12.094 -2.604 -5.922 1.00 91.69 80 ARG A N 1
ATOM 606 C CA . ARG A 1 80 ? 11.767 -2.871 -4.519 1.00 91.69 80 ARG A CA 1
ATOM 607 C C . ARG A 1 80 ? 11.444 -1.565 -3.799 1.00 91.69 80 ARG A C 1
ATOM 609 O O . ARG A 1 80 ? 12.342 -0.995 -3.178 1.00 91.69 80 ARG A O 1
ATOM 616 N N . PRO A 1 81 ? 10.240 -1.002 -3.992 1.00 93.62 81 PRO A N 1
ATOM 617 C CA . PRO A 1 81 ? 9.890 0.257 -3.362 1.00 93.62 81 PRO A CA 1
ATOM 618 C C . PRO A 1 81 ? 9.704 0.102 -1.851 1.00 93.62 81 PRO A C 1
ATOM 620 O O . PRO A 1 81 ? 9.160 -0.897 -1.376 1.00 93.62 81 PRO A O 1
ATOM 623 N N . THR A 1 82 ? 10.095 1.132 -1.107 1.00 97.00 82 THR A N 1
ATOM 624 C CA . THR A 1 82 ? 9.694 1.289 0.297 1.00 97.00 82 THR A CA 1
ATOM 625 C C . THR A 1 82 ? 8.304 1.907 0.339 1.00 97.00 82 THR A C 1
ATOM 627 O O . THR A 1 82 ? 7.993 2.769 -0.487 1.00 97.00 82 THR A O 1
ATOM 630 N N . ILE A 1 83 ? 7.472 1.472 1.282 1.00 97.88 83 ILE A N 1
ATOM 631 C CA . ILE A 1 83 ? 6.093 1.936 1.415 1.00 97.88 83 ILE A CA 1
ATOM 632 C C . ILE A 1 83 ? 5.916 2.576 2.785 1.00 97.88 83 ILE A C 1
ATOM 634 O O . ILE A 1 83 ? 6.265 1.983 3.805 1.00 97.88 83 ILE A O 1
ATOM 638 N N . THR A 1 84 ? 5.362 3.779 2.800 1.00 98.25 84 THR A N 1
ATOM 639 C CA . THR A 1 84 ? 4.890 4.450 4.012 1.00 98.25 84 THR A CA 1
ATOM 640 C C . THR A 1 84 ? 3.454 4.905 3.816 1.00 98.25 84 THR A C 1
ATOM 642 O O . THR A 1 84 ? 2.954 4.933 2.688 1.00 98.25 84 THR A O 1
ATOM 645 N N . GLY A 1 85 ? 2.758 5.258 4.888 1.00 97.88 85 GLY A N 1
ATOM 646 C CA . GLY A 1 85 ? 1.382 5.701 4.752 1.00 97.88 85 GLY A CA 1
ATOM 647 C C . GLY A 1 85 ? 0.697 6.054 6.053 1.00 97.88 85 GLY A C 1
ATOM 648 O O . GLY A 1 85 ? 1.300 6.025 7.123 1.00 97.88 85 GLY A O 1
ATOM 649 N N . SER A 1 86 ? -0.585 6.370 5.933 1.00 97.50 86 SER A N 1
ATOM 650 C CA . SER A 1 86 ? -1.463 6.642 7.063 1.00 97.50 86 SER A CA 1
ATOM 651 C C . SER A 1 86 ? -2.888 6.160 6.803 1.00 97.50 86 SER A C 1
ATOM 653 O O . SER A 1 86 ? -3.302 5.998 5.650 1.00 97.50 86 SER A O 1
ATOM 655 N N . ILE A 1 87 ? -3.635 5.938 7.885 1.00 97.12 87 ILE A N 1
ATOM 656 C CA . ILE A 1 87 ? -5.020 5.455 7.863 1.00 97.12 87 ILE A CA 1
ATOM 657 C C . ILE A 1 87 ? -5.925 6.426 8.615 1.00 97.12 87 ILE A C 1
ATOM 659 O O . ILE A 1 87 ? -5.563 6.973 9.660 1.00 97.12 87 ILE A O 1
ATOM 663 N N . THR A 1 88 ? -7.125 6.650 8.091 1.00 95.06 88 THR A N 1
ATOM 664 C CA . THR A 1 88 ? -8.197 7.383 8.771 1.00 95.06 88 THR A CA 1
ATOM 665 C C . THR A 1 88 ? -9.539 6.773 8.371 1.00 95.06 88 THR A C 1
ATOM 667 O O . THR A 1 88 ? -10.023 6.982 7.258 1.00 95.06 88 THR A O 1
ATOM 670 N N . GLY A 1 89 ? -10.138 5.979 9.265 1.00 93.25 89 GLY A N 1
ATOM 671 C CA . GLY A 1 89 ? -11.325 5.188 8.941 1.00 93.25 89 GLY A CA 1
ATOM 672 C C . GLY A 1 89 ? -11.030 4.202 7.807 1.00 93.25 89 GLY A C 1
ATOM 673 O O . GLY A 1 89 ? -10.079 3.429 7.890 1.00 93.25 89 GLY A O 1
ATOM 674 N N . ASN A 1 90 ? -11.809 4.269 6.726 1.00 95.56 90 ASN A N 1
ATOM 675 C CA . ASN A 1 90 ? -11.596 3.436 5.536 1.00 95.56 90 ASN A CA 1
ATOM 676 C C . ASN A 1 90 ? -10.624 4.060 4.523 1.00 95.56 90 ASN A C 1
ATOM 678 O O . ASN A 1 90 ? -10.293 3.418 3.528 1.00 95.56 90 ASN A O 1
ATOM 682 N N . GLN A 1 91 ? -10.178 5.301 4.737 1.00 97.50 91 GLN A N 1
ATOM 683 C CA . GLN A 1 91 ? -9.225 5.954 3.846 1.00 97.50 91 GLN A CA 1
ATOM 684 C C . GLN A 1 91 ? -7.797 5.572 4.219 1.00 97.50 91 GLN A C 1
ATOM 686 O O . GLN A 1 91 ? -7.388 5.671 5.376 1.00 97.50 91 GLN A O 1
ATOM 691 N N . VAL A 1 92 ? -7.028 5.173 3.213 1.00 98.12 92 VAL A N 1
ATOM 692 C CA . VAL A 1 92 ? -5.631 4.768 3.343 1.00 98.12 92 VAL A CA 1
ATOM 693 C C . VAL A 1 92 ? -4.801 5.566 2.348 1.00 98.12 92 VAL A C 1
ATOM 695 O O . VAL A 1 92 ? -5.060 5.539 1.147 1.00 98.12 92 VAL A O 1
ATOM 698 N N . THR A 1 93 ? -3.778 6.266 2.825 1.00 98.19 93 THR A N 1
ATOM 699 C CA . THR A 1 93 ? -2.788 6.908 1.954 1.00 98.19 93 THR A CA 1
ATOM 700 C C . THR A 1 93 ? -1.531 6.061 1.936 1.00 98.19 93 THR A C 1
ATOM 702 O O . THR A 1 93 ? -0.961 5.811 2.991 1.00 98.19 93 THR A O 1
ATOM 705 N N . LEU A 1 94 ? -1.069 5.660 0.751 1.00 98.12 94 LEU A N 1
ATOM 706 C CA . LEU A 1 94 ? 0.200 4.951 0.572 1.00 98.12 94 LEU A CA 1
ATOM 707 C C . LEU A 1 94 ? 1.159 5.794 -0.264 1.00 98.12 94 LEU A C 1
ATOM 709 O O . LEU A 1 94 ? 0.793 6.335 -1.305 1.00 98.12 94 LEU A O 1
ATOM 713 N N . GLN A 1 95 ? 2.413 5.869 0.155 1.00 97.69 95 GLN A N 1
ATOM 714 C CA . GLN A 1 95 ? 3.511 6.459 -0.593 1.00 97.69 95 GLN A CA 1
ATOM 715 C C . GLN A 1 95 ? 4.517 5.364 -0.917 1.00 97.69 95 GLN A C 1
ATOM 717 O O . GLN A 1 95 ? 5.128 4.786 -0.026 1.00 97.69 95 GLN A O 1
ATOM 722 N N . MET A 1 96 ? 4.684 5.078 -2.205 1.00 95.62 96 MET A N 1
ATOM 723 C CA . MET A 1 96 ? 5.664 4.115 -2.697 1.00 95.62 96 MET A CA 1
ATOM 724 C C . MET A 1 96 ? 6.877 4.863 -3.235 1.00 95.62 96 MET A C 1
ATOM 726 O O . MET A 1 96 ? 6.760 5.585 -4.229 1.00 95.62 96 MET A O 1
ATOM 730 N N . TYR A 1 97 ? 8.031 4.687 -2.597 1.00 95.19 97 TYR A N 1
ATOM 731 C CA . TYR A 1 97 ? 9.287 5.304 -3.008 1.00 95.19 97 TYR A CA 1
ATOM 732 C C . TYR A 1 97 ? 10.181 4.316 -3.757 1.00 95.19 97 TYR A C 1
ATOM 734 O O . TYR A 1 97 ? 10.611 3.298 -3.216 1.00 95.19 97 TYR A O 1
ATOM 742 N N . PHE A 1 98 ? 10.503 4.646 -5.004 1.00 90.56 98 PHE A N 1
ATOM 743 C CA . PHE A 1 98 ? 11.373 3.874 -5.881 1.00 90.56 98 PHE A CA 1
ATOM 744 C C . PHE A 1 98 ? 12.782 4.461 -5.859 1.00 90.56 98 PHE A C 1
ATOM 746 O O . PHE A 1 98 ? 13.090 5.365 -6.633 1.00 90.56 98 PHE A O 1
ATOM 753 N N . SER A 1 99 ? 13.659 3.920 -5.012 1.00 88.50 99 SER A N 1
ATOM 754 C CA . SER A 1 99 ? 15.012 4.455 -4.784 1.00 88.50 99 SER A CA 1
ATOM 755 C C . SER A 1 99 ? 15.840 4.643 -6.059 1.00 88.50 99 SER A C 1
ATOM 757 O O . SER A 1 99 ? 16.478 5.676 -6.232 1.00 88.50 99 SER A O 1
ATOM 759 N N . ARG A 1 100 ? 15.790 3.687 -6.995 1.00 85.56 100 ARG A N 1
ATOM 760 C CA . ARG A 1 100 ? 16.534 3.768 -8.266 1.00 85.56 100 ARG A CA 1
ATOM 761 C C . ARG A 1 100 ? 16.047 4.876 -9.194 1.00 85.56 100 ARG A C 1
ATOM 763 O O . ARG A 1 100 ? 16.856 5.459 -9.902 1.00 85.56 100 ARG A O 1
ATOM 770 N N . ALA A 1 101 ? 14.742 5.131 -9.203 1.00 86.38 101 ALA A N 1
ATOM 771 C CA . ALA A 1 101 ? 14.136 6.193 -10.001 1.00 86.38 101 ALA A CA 1
ATOM 772 C C . ALA A 1 101 ? 14.063 7.526 -9.237 1.00 86.38 101 ALA A C 1
ATOM 774 O O . ALA A 1 101 ? 13.655 8.526 -9.815 1.00 86.38 101 ALA A O 1
ATOM 775 N N . GLN A 1 102 ? 14.411 7.526 -7.942 1.00 90.69 102 GLN A N 1
ATOM 776 C CA . GLN A 1 102 ? 14.230 8.642 -7.008 1.00 90.69 102 GLN A CA 1
ATOM 777 C C . GLN A 1 102 ? 12.821 9.251 -7.086 1.00 90.69 102 GLN A C 1
ATOM 779 O O . GLN A 1 102 ? 12.631 10.461 -7.004 1.00 90.69 102 GLN A O 1
ATOM 784 N N . GLN A 1 103 ? 11.816 8.393 -7.268 1.00 90.94 103 GLN A N 1
ATOM 785 C CA . GLN A 1 103 ? 10.440 8.807 -7.510 1.00 90.94 103 GLN A CA 1
ATOM 786 C C . GLN A 1 103 ? 9.520 8.271 -6.420 1.00 90.94 103 GLN A C 1
ATOM 788 O O . GLN A 1 103 ? 9.561 7.087 -6.087 1.00 90.94 103 GLN A O 1
ATOM 793 N N . THR A 1 104 ? 8.622 9.127 -5.937 1.00 94.50 104 THR A N 1
ATOM 794 C CA . THR A 1 104 ? 7.519 8.733 -5.058 1.00 94.50 104 THR A CA 1
ATOM 795 C C . THR A 1 104 ? 6.208 8.721 -5.831 1.00 94.50 104 THR A C 1
ATOM 797 O O . THR A 1 104 ? 5.883 9.669 -6.546 1.00 94.50 104 THR A O 1
ATOM 800 N N . THR A 1 105 ? 5.431 7.655 -5.665 1.00 94.31 105 THR A N 1
ATOM 801 C CA . THR A 1 105 ? 4.047 7.574 -6.142 1.00 94.31 105 THR A CA 1
ATOM 802 C C . THR A 1 105 ? 3.113 7.529 -4.944 1.00 94.31 105 THR A C 1
ATOM 804 O O . THR A 1 105 ? 3.236 6.647 -4.098 1.00 94.31 105 THR A O 1
ATOM 807 N N . THR A 1 106 ? 2.178 8.474 -4.871 1.00 97.00 106 THR A N 1
ATOM 808 C CA . THR A 1 106 ? 1.146 8.507 -3.829 1.00 97.00 106 THR A CA 1
ATOM 809 C C . THR A 1 106 ? -0.138 7.879 -4.347 1.00 97.00 106 THR A C 1
ATOM 811 O O . THR A 1 106 ? -0.630 8.282 -5.404 1.00 97.00 106 THR A O 1
ATOM 814 N N . TYR A 1 107 ? -0.687 6.950 -3.576 1.00 97.75 107 TYR A N 1
ATOM 815 C CA . TYR A 1 107 ? -1.992 6.340 -3.765 1.00 97.75 107 TYR A CA 1
ATOM 816 C C . TYR A 1 107 ? -2.928 6.822 -2.663 1.00 97.75 107 TYR A C 1
ATOM 818 O O . TYR A 1 107 ? -2.575 6.798 -1.484 1.00 97.75 107 TYR A O 1
ATOM 826 N N . LEU A 1 108 ? -4.117 7.250 -3.064 1.00 98.25 108 LEU A N 1
ATOM 827 C CA . LEU A 1 108 ? -5.247 7.496 -2.183 1.00 98.25 108 LEU A CA 1
ATOM 828 C C . LEU A 1 108 ? -6.196 6.322 -2.351 1.00 98.25 108 LEU A C 1
ATOM 830 O O . LEU A 1 108 ? -6.682 6.086 -3.458 1.00 98.25 108 LEU A O 1
ATOM 834 N N . CYS A 1 109 ? -6.402 5.570 -1.283 1.00 98.44 109 CYS A N 1
ATOM 835 C CA . CYS A 1 109 ? -7.140 4.324 -1.301 1.00 98.44 109 CYS A CA 1
ATOM 836 C C . CYS A 1 109 ? -8.353 4.390 -0.381 1.00 98.44 109 CYS A C 1
ATOM 838 O O . CYS A 1 109 ? -8.315 5.034 0.666 1.00 98.44 109 CYS A O 1
ATOM 840 N N . ASN A 1 110 ? -9.400 3.662 -0.751 1.00 98.12 110 ASN A N 1
ATOM 841 C CA . ASN A 1 110 ? -10.500 3.317 0.133 1.00 98.12 110 ASN A CA 1
ATOM 842 C C . ASN A 1 110 ? -10.500 1.807 0.350 1.00 98.12 110 ASN A C 1
ATOM 844 O O . ASN A 1 110 ? -10.405 1.038 -0.611 1.00 98.12 110 ASN A O 1
ATOM 848 N N . TYR A 1 111 ? -10.609 1.392 1.606 1.00 97.19 111 TYR A N 1
ATOM 849 C CA . TYR A 1 111 ? -10.851 0.004 1.951 1.00 97.19 111 TYR A CA 1
ATOM 850 C C . TYR A 1 111 ? -12.330 -0.324 1.753 1.00 97.19 111 TYR A C 1
ATOM 852 O O . TYR A 1 111 ? -13.203 0.299 2.360 1.00 97.19 111 TYR A O 1
ATOM 860 N N . VAL A 1 112 ? -12.597 -1.289 0.879 1.00 96.62 112 VAL A N 1
ATOM 861 C CA . VAL A 1 112 ? -13.941 -1.736 0.515 1.00 96.62 112 VAL A CA 1
ATOM 862 C C . VAL A 1 112 ? -13.912 -3.255 0.454 1.00 96.62 112 VAL A C 1
ATOM 864 O O . VAL A 1 112 ? -13.185 -3.819 -0.358 1.00 96.62 112 VAL A O 1
ATOM 867 N N . GLU A 1 113 ? -14.670 -3.902 1.341 1.00 93.25 113 GLU A N 1
ATOM 868 C CA . GLU A 1 113 ? -14.922 -5.353 1.317 1.00 93.25 113 GLU A CA 1
ATOM 869 C C . GLU A 1 113 ? -13.660 -6.236 1.192 1.00 93.25 113 GLU A C 1
ATOM 871 O O . GLU A 1 113 ? -13.657 -7.243 0.492 1.00 93.25 113 GLU A O 1
ATOM 876 N N . GLY A 1 114 ? -12.564 -5.883 1.874 1.00 93.56 114 GLY A N 1
ATOM 877 C CA . GLY A 1 114 ? -11.325 -6.677 1.827 1.00 93.56 114 GLY A CA 1
ATOM 878 C C . GLY A 1 114 ? -10.295 -6.212 0.799 1.00 93.56 114 GLY A C 1
ATOM 879 O O . GLY A 1 114 ? -9.191 -6.758 0.757 1.00 93.56 114 GLY A O 1
ATOM 880 N N . SER A 1 115 ? -10.605 -5.184 0.011 1.00 97.31 115 SER A N 1
ATOM 881 C CA . SER A 1 115 ? -9.736 -4.665 -1.046 1.00 97.31 115 SER A CA 1
ATOM 882 C C . SER A 1 115 ? -9.384 -3.196 -0.828 1.00 97.31 115 SER A C 1
ATOM 884 O O . SER A 1 115 ? -10.169 -2.426 -0.277 1.00 97.31 115 SER A O 1
ATOM 886 N N . LEU A 1 116 ? -8.215 -2.777 -1.317 1.00 98.12 116 LEU A N 1
ATOM 887 C CA . LEU A 1 116 ? -7.831 -1.365 -1.378 1.00 98.12 116 LEU A CA 1
ATOM 888 C C . LEU A 1 116 ? -8.064 -0.842 -2.791 1.00 98.12 116 LEU A C 1
ATOM 890 O O . LEU A 1 116 ? -7.278 -1.127 -3.694 1.00 98.12 116 LEU A O 1
ATOM 894 N N . GLN A 1 117 ? -9.123 -0.064 -2.981 1.00 98.44 117 GLN A N 1
ATOM 895 C CA . GLN A 1 117 ? -9.397 0.618 -4.244 1.00 98.44 117 GLN A CA 1
ATOM 896 C C . GLN A 1 117 ? -8.666 1.955 -4.248 1.00 98.44 117 GLN A C 1
ATOM 898 O O . GLN A 1 117 ? -8.978 2.835 -3.449 1.00 98.44 117 GLN A O 1
ATOM 903 N N . CYS A 1 118 ? -7.674 2.101 -5.116 1.00 98.19 118 CYS A N 1
ATOM 904 C CA . CYS A 1 118 ? -6.691 3.168 -5.061 1.00 98.19 118 CYS A CA 1
ATOM 905 C C . CYS A 1 118 ? -6.657 4.003 -6.334 1.00 98.19 118 CYS A C 1
ATOM 907 O O . CYS A 1 118 ? -6.815 3.499 -7.445 1.00 98.19 118 CYS A O 1
ATOM 909 N N . LYS A 1 119 ? -6.312 5.278 -6.166 1.00 97.81 119 LYS A N 1
ATOM 910 C CA . LYS A 1 119 ? -6.042 6.209 -7.256 1.00 97.81 119 LYS A CA 1
ATOM 911 C C . LYS A 1 119 ? -4.774 7.004 -6.990 1.00 97.81 119 LYS A C 1
ATOM 913 O O . LYS A 1 119 ? -4.538 7.479 -5.881 1.00 97.81 119 LYS A O 1
ATOM 918 N N . THR A 1 120 ? -3.949 7.173 -8.016 1.00 96.81 120 THR A N 1
ATOM 919 C CA . THR A 1 120 ? -2.792 8.076 -7.951 1.00 96.81 120 THR A CA 1
ATOM 920 C C . THR A 1 120 ? -3.194 9.508 -8.295 1.00 96.81 120 THR A C 1
ATOM 922 O O . THR A 1 120 ? -4.179 9.736 -8.997 1.00 96.81 120 THR A O 1
ATOM 925 N N . LYS A 1 121 ? -2.376 10.499 -7.912 1.00 89.94 121 LYS A N 1
ATOM 926 C CA . LYS A 1 121 ? -2.580 11.904 -8.333 1.00 89.94 121 LYS A CA 1
ATOM 927 C C . LYS A 1 121 ? -2.669 12.084 -9.856 1.00 89.94 121 LYS A C 1
ATOM 929 O O . LYS A 1 121 ? -3.299 13.024 -10.319 1.00 89.94 121 LYS A O 1
ATOM 934 N N . ARG A 1 122 ? -2.036 11.192 -10.628 1.00 89.12 122 ARG A N 1
ATOM 935 C CA . ARG A 1 122 ? -2.043 11.208 -12.101 1.00 89.12 122 ARG A CA 1
ATOM 936 C C . ARG A 1 122 ? -3.236 10.464 -12.713 1.00 89.12 122 ARG A C 1
ATOM 938 O O . ARG A 1 122 ? -3.287 10.306 -13.924 1.00 89.12 122 ARG A O 1
ATOM 945 N N . GLY A 1 123 ? -4.172 9.994 -11.892 1.00 93.56 123 GLY A N 1
ATOM 946 C CA . GLY A 1 123 ? -5.414 9.382 -12.351 1.00 93.56 123 GLY A CA 1
ATOM 947 C C . GLY A 1 123 ? -5.347 7.883 -12.627 1.00 93.56 123 GLY A C 1
ATOM 948 O O . GLY A 1 123 ? -6.374 7.317 -12.969 1.00 93.56 123 GLY A O 1
ATOM 949 N N . PHE A 1 124 ? -4.195 7.225 -12.448 1.00 94.94 124 PHE A N 1
ATOM 950 C CA . PHE A 1 124 ? -4.132 5.761 -12.520 1.00 94.94 124 PHE A CA 1
ATOM 951 C C . PHE A 1 124 ? -4.936 5.144 -11.375 1.00 94.94 124 PHE A C 1
ATOM 953 O O . PHE A 1 124 ? -4.673 5.470 -10.213 1.00 94.94 124 PHE A O 1
ATOM 960 N N . GLU A 1 125 ? -5.871 4.266 -11.719 1.00 97.38 125 GLU A N 1
ATOM 961 C CA . GLU A 1 125 ? -6.740 3.540 -10.796 1.00 97.38 125 GLU A CA 1
ATOM 962 C C . GLU A 1 125 ? -6.294 2.080 -10.710 1.00 97.38 125 GLU A C 1
ATOM 964 O O . GLU A 1 125 ? -5.898 1.472 -11.704 1.00 97.38 125 GLU A O 1
ATOM 969 N N . THR A 1 126 ? -6.310 1.526 -9.504 1.00 96.81 126 THR A N 1
ATOM 970 C CA . THR A 1 126 ? -5.901 0.145 -9.241 1.00 96.81 126 THR A CA 1
ATOM 971 C C . THR A 1 126 ? -6.629 -0.400 -8.030 1.00 96.81 126 THR A C 1
ATOM 973 O O . THR A 1 126 ? -7.110 0.356 -7.191 1.00 96.81 126 THR A O 1
ATOM 976 N N . THR A 1 127 ? -6.705 -1.720 -7.928 1.00 97.88 127 THR A N 1
ATOM 977 C CA . THR A 1 127 ? -7.192 -2.392 -6.728 1.00 97.88 127 THR A CA 1
ATOM 978 C C . THR A 1 127 ? -6.116 -3.335 -6.226 1.00 97.88 127 THR A C 1
ATOM 980 O O . THR A 1 127 ? -5.671 -4.212 -6.967 1.00 97.88 127 THR A O 1
ATOM 983 N N . PHE A 1 128 ? -5.715 -3.170 -4.968 1.00 97.75 128 PHE A N 1
ATOM 984 C CA . PHE A 1 128 ? -4.859 -4.136 -4.297 1.00 97.75 128 PHE A CA 1
ATOM 985 C C . PHE A 1 128 ? -5.711 -5.127 -3.511 1.00 97.75 128 PHE A C 1
ATOM 987 O O . PHE A 1 128 ? -6.555 -4.741 -2.702 1.00 97.75 128 PHE A O 1
ATOM 994 N N . GLN A 1 129 ? -5.466 -6.408 -3.754 1.00 97.94 129 GLN A N 1
ATOM 995 C CA . GLN A 1 129 ? -6.126 -7.531 -3.103 1.00 97.94 129 GLN A CA 1
ATOM 996 C C . GLN A 1 129 ? -5.203 -8.154 -2.067 1.00 97.94 129 GLN A C 1
ATOM 998 O O . GLN A 1 129 ? -3.996 -8.249 -2.297 1.00 97.94 129 GLN A O 1
ATOM 1003 N N . LYS A 1 130 ? -5.757 -8.600 -0.941 1.00 96.31 130 LYS A N 1
ATOM 1004 C CA . LYS A 1 130 ? -4.998 -9.326 0.080 1.00 96.31 130 LYS A CA 1
ATOM 1005 C C . LYS A 1 130 ? -4.673 -10.741 -0.425 1.00 96.31 130 LYS A C 1
ATOM 1007 O O . LYS A 1 130 ? -5.543 -11.398 -0.987 1.00 96.31 130 LYS A O 1
ATOM 1012 N N . VAL A 1 131 ? -3.433 -11.209 -0.258 1.00 92.62 131 VAL A N 1
ATOM 1013 C CA . VAL A 1 131 ? -2.927 -12.454 -0.895 1.00 92.62 131 VAL A CA 1
ATOM 1014 C C . VAL A 1 131 ? -2.405 -13.514 0.088 1.00 92.62 131 VAL A C 1
ATOM 1016 O O . VAL A 1 131 ? -1.618 -14.365 -0.313 1.00 92.62 131 VAL A O 1
ATOM 1019 N N . GLN A 1 132 ? -2.919 -13.506 1.325 1.00 65.75 132 GLN A N 1
ATOM 1020 C CA . GLN A 1 132 ? -2.486 -14.292 2.504 1.00 65.75 132 GLN A CA 1
ATOM 1021 C C . GLN A 1 132 ? -1.317 -13.672 3.279 1.00 65.75 132 GLN A C 1
ATOM 1023 O O . GLN A 1 132 ? -0.229 -13.425 2.708 1.00 65.75 132 GLN A O 1
#

Sequence (132 aa):
MTKAYQLFFGSILVILCLSTSPLSLAQERSAEPDYSWLNGRWSGPVPAGDNIQMRLEVSNKNEITGQGEIGRRGKLAAARPTITGSITGNQVTLQMYFSRAQQTTTYLCNYVEGSLQCKTKRGFETTFQKVQ